Protein AF-A0A317HIX2-F1 (afdb_monomer)

Nearest PDB structures (foldseek):
  7zhs-assembly1_H  TM=6.339E-01  e=2.649E-06  Saccharomyces cerevisiae S288C
  6jzb-assembly1_A  TM=6.793E-01  e=8.219E-06  Streptococcus pneumoniae
  7zhs-assembly1_A  TM=6.390E-01  e=1.199E-05  Saccharomyces cerevisiae S288C
  1nlt-assembly1_A  TM=6.828E-01  e=3.079E-05  Saccharomyces cerevisiae
  8j07-assembly1_u  TM=5.917E-01  e=7.614E-04  Homo sapiens

Solvent-accessible surface area (backbone atoms only — not comparable to full-atom values): 9870 Å² total; per-residue (Å²): 138,79,87,80,77,86,79,79,80,78,77,82,90,76,93,83,74,84,78,70,94,78,79,85,80,87,91,81,87,77,92,70,87,70,88,65,73,50,69,65,55,54,50,46,55,48,44,53,72,75,69,43,71,74,75,71,72,54,67,46,76,44,80,45,80,35,44,63,68,50,29,50,66,33,51,71,48,78,41,74,44,79,40,56,23,63,17,83,89,41,71,43,66,11,38,50,93,94,41,65,22,83,87,36,68,46,68,14,41,34,81,46,73,46,79,40,79,44,76,44,62,55,65,58,56,71,70,41,74,49,78,52,73,52,76,50,99,67,35,70,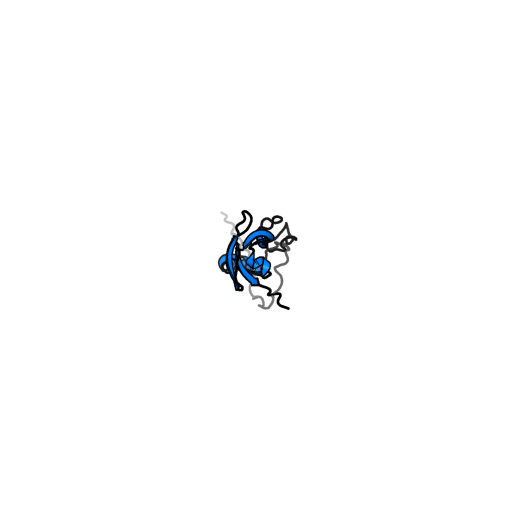68,36,38,36,41,39,34,34,42,58,51,75,88,78,128

pLDDT: mean 75.02, std 18.79, range [35.84, 93.5]

Secondary structure (DSSP, 8-state):
--------PPPP-----PPPTT----S-----------HHHHHHHHHHHHT-------EEEEEEEEEHHHHHH-EEEEEEEEEEEE-TTTTTSSEETTEE-TTTTTSSEEEEEEEEEEEEPTTPPTT-EEEEEEEETTEEEEEEEEEEEEE----

Sequence (155 aa):
MSREPFRYNLLPAEWDAVPDPSDQQDCFADEIAIDFPSVDEVVGRMRARFLGERPSRDVLSTELKLSTLEARRGLVVPLDVPMRRTCPTCGGRGETWTEPCGLCRGTGESLFHHPVRVSVPAGVADGARFRFSVRSPHAAAVRVELRVAIRSSAA

Radius of gyration: 34.77 Å; Cα contacts (8 Å, |Δi|>4): 209; chains: 1; bounding box: 47×44×127 Å

Structure (mmCIF, N/CA/C/O backbone):
data_AF-A0A317HIX2-F1
#
_entry.id   AF-A0A317HIX2-F1
#
loop_
_atom_site.group_PDB
_atom_site.id
_atom_site.type_symbol
_atom_site.label_atom_id
_atom_site.label_alt_id
_atom_site.label_comp_id
_atom_site.label_asym_id
_atom_site.label_entity_id
_atom_site.label_seq_id
_atom_site.pdbx_PDB_ins_code
_atom_site.Cartn_x
_atom_site.Cartn_y
_atom_site.Cartn_z
_atom_site.occupancy
_atom_site.B_iso_or_equiv
_atom_site.auth_seq_id
_atom_site.auth_comp_id
_atom_site.auth_asym_id
_atom_site.auth_atom_id
_atom_site.pdbx_PDB_model_num
ATOM 1 N N . MET A 1 1 ? 30.232 2.095 -98.701 1.00 45.59 1 MET A N 1
ATOM 2 C CA . MET A 1 1 ? 30.908 0.780 -98.647 1.00 45.59 1 MET A CA 1
ATOM 3 C C . MET A 1 1 ? 31.949 0.919 -97.547 1.00 45.59 1 MET A C 1
ATOM 5 O O . MET A 1 1 ? 32.785 1.789 -97.683 1.00 45.59 1 MET A O 1
ATOM 9 N N . SER A 1 2 ? 31.849 0.306 -96.375 1.00 43.22 2 SER A N 1
ATOM 10 C CA . SER A 1 2 ? 31.315 -1.017 -96.072 1.00 43.22 2 SER A CA 1
ATOM 11 C C . SER A 1 2 ? 30.699 -1.017 -94.671 1.00 43.22 2 SER A C 1
ATOM 13 O O . SER A 1 2 ? 31.299 -0.532 -93.720 1.00 43.22 2 SER A O 1
ATOM 15 N N . ARG A 1 3 ? 29.467 -1.526 -94.577 1.00 38.56 3 ARG A N 1
ATOM 16 C CA . ARG A 1 3 ? 28.836 -1.948 -93.327 1.00 38.56 3 ARG A CA 1
ATOM 17 C C . ARG A 1 3 ? 29.453 -3.297 -92.974 1.00 38.56 3 ARG A C 1
ATOM 19 O O . ARG A 1 3 ? 29.243 -4.249 -93.721 1.00 38.56 3 ARG A O 1
ATOM 26 N N . GLU A 1 4 ? 30.201 -3.379 -91.885 1.00 51.47 4 GLU A N 1
ATOM 27 C CA . GLU A 1 4 ? 30.548 -4.669 -91.295 1.00 51.47 4 GLU A CA 1
ATOM 28 C C . GLU A 1 4 ? 29.383 -5.120 -90.399 1.00 51.47 4 GLU A C 1
ATOM 30 O O . GLU A 1 4 ? 28.898 -4.332 -89.582 1.00 51.47 4 GLU A O 1
ATOM 35 N N . PRO A 1 5 ? 28.8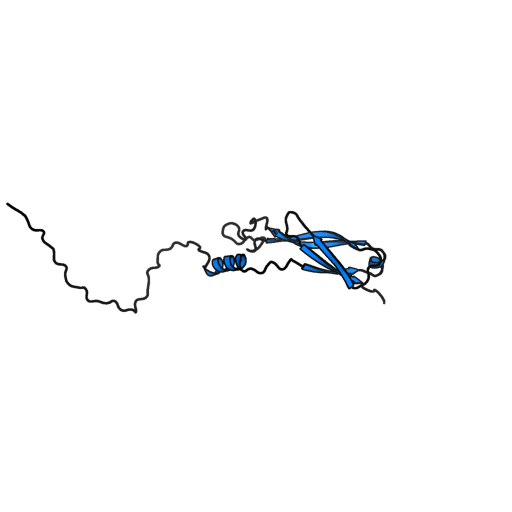52 -6.339 -90.591 1.00 48.75 5 PRO A N 1
ATOM 36 C CA . PRO A 1 5 ? 27.709 -6.816 -89.832 1.00 48.75 5 PRO A CA 1
ATOM 37 C C . PRO A 1 5 ? 28.136 -7.221 -88.419 1.00 48.75 5 PRO A C 1
ATOM 39 O O . PRO A 1 5 ? 29.125 -7.931 -88.229 1.00 48.75 5 PRO A O 1
ATOM 42 N N . PHE A 1 6 ? 27.343 -6.807 -87.429 1.00 44.94 6 PHE A N 1
ATOM 43 C CA . PHE A 1 6 ? 27.399 -7.340 -86.072 1.00 44.94 6 PHE A CA 1
ATOM 44 C C . PHE A 1 6 ? 27.273 -8.868 -86.129 1.00 44.94 6 PHE A C 1
ATOM 46 O O . PHE A 1 6 ? 26.248 -9.408 -86.545 1.00 44.94 6 PHE A O 1
ATOM 53 N N . ARG A 1 7 ? 28.336 -9.570 -85.731 1.00 43.72 7 ARG A N 1
ATOM 54 C CA . ARG A 1 7 ? 28.316 -11.020 -85.542 1.00 43.72 7 ARG A CA 1
ATOM 55 C C . ARG A 1 7 ? 27.631 -11.297 -84.210 1.00 43.72 7 ARG A C 1
ATOM 57 O O . ARG A 1 7 ? 28.208 -11.076 -83.150 1.00 43.72 7 ARG A O 1
ATOM 64 N N . TYR A 1 8 ? 26.390 -11.758 -84.277 1.00 44.12 8 TYR A N 1
ATOM 65 C CA . TYR A 1 8 ? 25.699 -12.364 -83.148 1.00 44.12 8 TYR A CA 1
ATOM 66 C C . TYR A 1 8 ? 26.390 -13.697 -82.855 1.00 44.12 8 TYR A C 1
ATOM 68 O O . TYR A 1 8 ? 26.317 -14.623 -83.665 1.00 44.12 8 TYR A O 1
ATOM 76 N N . ASN A 1 9 ? 27.111 -13.784 -81.737 1.00 51.38 9 ASN A N 1
ATOM 77 C CA . ASN A 1 9 ? 27.550 -15.078 -81.234 1.00 51.38 9 ASN A CA 1
ATOM 78 C C . ASN A 1 9 ? 26.320 -15.803 -80.690 1.00 51.38 9 ASN A C 1
ATOM 80 O O . ASN A 1 9 ? 25.636 -15.322 -79.788 1.00 51.38 9 ASN A O 1
ATOM 84 N N . LEU A 1 10 ? 26.041 -16.936 -81.320 1.00 51.34 10 LEU A N 1
ATOM 85 C CA . LEU A 1 10 ? 25.023 -17.902 -80.954 1.00 51.34 10 LEU A CA 1
ATOM 86 C C . LEU A 1 10 ? 25.292 -18.389 -79.524 1.00 51.34 10 LEU A C 1
ATOM 88 O O . LEU A 1 10 ? 26.366 -18.918 -79.243 1.00 51.34 10 LEU A O 1
ATOM 92 N N . LEU A 1 11 ? 24.316 -18.192 -78.636 1.00 52.19 11 LEU A N 1
ATOM 93 C CA . LEU A 1 11 ? 24.244 -18.896 -77.359 1.00 52.19 11 LEU A CA 1
ATOM 94 C C . LEU A 1 11 ? 24.172 -20.410 -77.629 1.00 52.19 11 LEU A C 1
ATOM 96 O O . LEU A 1 11 ? 23.364 -20.821 -78.468 1.00 52.19 11 LEU A O 1
ATOM 100 N N . PRO A 1 12 ? 24.950 -21.252 -76.930 1.00 45.72 12 PRO A N 1
ATOM 101 C CA . PRO A 1 12 ? 24.651 -22.671 -76.846 1.00 45.72 12 PRO A CA 1
ATOM 102 C C . PRO A 1 12 ? 23.308 -22.880 -76.138 1.00 45.72 12 PRO A C 1
ATOM 104 O O . PRO A 1 12 ? 22.998 -22.245 -75.130 1.00 45.72 12 PRO A O 1
ATOM 107 N N . ALA A 1 13 ? 22.499 -23.760 -76.719 1.00 50.97 13 ALA A N 1
ATOM 108 C CA . ALA A 1 13 ? 21.262 -24.262 -76.155 1.00 50.97 13 ALA A CA 1
ATOM 109 C C . ALA A 1 13 ? 21.575 -25.216 -74.993 1.00 50.97 13 ALA A C 1
ATOM 111 O O . ALA A 1 13 ? 22.009 -26.339 -75.227 1.00 50.97 13 ALA A O 1
ATOM 112 N N . GLU A 1 14 ? 21.354 -24.779 -73.756 1.00 46.69 14 GLU A N 1
ATOM 113 C CA . GLU A 1 14 ? 21.439 -25.651 -72.572 1.00 46.69 14 GLU A CA 1
ATOM 114 C C . GLU A 1 14 ? 20.454 -25.242 -71.461 1.00 46.69 14 GLU A C 1
ATOM 116 O O . GLU A 1 14 ? 20.740 -25.336 -70.275 1.00 46.69 14 GLU A O 1
ATOM 121 N N . TRP A 1 15 ? 19.256 -24.788 -71.847 1.00 43.16 15 TRP A N 1
ATOM 122 C CA . TRP A 1 15 ? 18.168 -24.430 -70.923 1.00 43.16 15 TRP A CA 1
ATOM 123 C C . TRP A 1 15 ? 17.154 -25.571 -70.741 1.00 43.16 15 TRP A C 1
ATOM 125 O O . TRP A 1 15 ? 15.951 -25.352 -70.816 1.00 43.16 15 TRP A O 1
ATOM 135 N N . ASP A 1 16 ? 17.636 -26.786 -70.482 1.00 48.53 16 ASP A N 1
ATOM 136 C CA . ASP A 1 16 ? 16.795 -27.916 -70.069 1.00 48.53 16 ASP A CA 1
ATOM 137 C C . ASP A 1 16 ? 17.394 -28.578 -68.826 1.00 48.53 16 ASP A C 1
ATOM 139 O O . ASP A 1 16 ? 17.980 -29.657 -68.872 1.00 48.53 16 ASP A O 1
ATOM 143 N N . ALA A 1 17 ? 17.246 -27.909 -67.687 1.00 50.28 17 ALA A N 1
ATOM 144 C CA . ALA A 1 17 ? 17.285 -28.561 -66.386 1.00 50.28 17 ALA A CA 1
ATOM 145 C C . ALA A 1 17 ? 16.435 -27.744 -65.411 1.00 50.28 17 ALA A C 1
ATOM 147 O O . ALA A 1 17 ? 16.861 -26.717 -64.889 1.00 50.28 17 ALA A O 1
ATOM 148 N N . VAL A 1 18 ? 15.197 -28.192 -65.201 1.00 53.88 18 VAL A N 1
ATOM 149 C CA . VAL A 1 18 ? 14.375 -27.754 -64.070 1.00 53.88 18 VAL A CA 1
ATOM 150 C C . VAL A 1 18 ? 15.055 -28.289 -62.803 1.00 53.88 18 VAL A C 1
ATOM 152 O O . VAL A 1 18 ? 15.193 -29.509 -62.695 1.00 53.88 18 VAL A O 1
ATOM 155 N N . PRO A 1 19 ? 15.521 -27.438 -61.873 1.00 51.12 19 PRO A N 1
ATOM 156 C CA . PRO A 1 19 ? 16.129 -27.914 -60.637 1.00 51.12 19 PRO A CA 1
ATOM 157 C C . PRO A 1 19 ? 15.095 -28.650 -59.773 1.00 51.12 19 PRO A C 1
ATOM 159 O O . PRO A 1 19 ? 13.939 -28.236 -59.663 1.00 51.12 19 PRO A O 1
ATOM 162 N N . ASP A 1 20 ? 15.533 -29.769 -59.196 1.00 50.97 20 ASP A N 1
ATOM 163 C CA . ASP A 1 20 ? 14.789 -30.617 -58.264 1.00 50.97 20 ASP A CA 1
ATOM 164 C C . ASP A 1 20 ? 14.281 -29.779 -57.068 1.00 50.97 20 ASP A C 1
ATOM 166 O O . ASP A 1 20 ? 15.074 -29.059 -56.456 1.00 50.97 20 ASP A O 1
ATOM 170 N N . PRO A 1 21 ? 12.984 -29.839 -56.701 1.00 50.06 21 PRO A N 1
ATOM 171 C CA . PRO A 1 21 ? 12.423 -29.072 -55.585 1.00 50.06 21 PRO A CA 1
ATOM 172 C C . PRO A 1 21 ? 12.895 -29.527 -54.188 1.00 50.06 21 PRO A C 1
ATOM 174 O O . PRO A 1 21 ? 12.353 -29.055 -53.188 1.00 50.06 21 PRO A O 1
ATOM 177 N N . SER A 1 22 ? 13.878 -30.425 -54.100 1.00 55.25 22 SER A N 1
ATOM 178 C CA . SER A 1 22 ? 14.368 -30.998 -52.841 1.00 55.25 22 SER A CA 1
ATOM 179 C C . SER A 1 22 ? 15.674 -30.388 -52.316 1.00 55.25 22 SER A C 1
ATOM 181 O O . SER A 1 22 ? 16.170 -30.870 -51.300 1.00 55.25 22 SER A O 1
ATOM 183 N N . ASP A 1 23 ? 16.242 -29.360 -52.958 1.00 49.69 23 ASP A N 1
ATOM 184 C CA . ASP A 1 23 ? 17.503 -28.750 -52.504 1.00 49.69 23 ASP A CA 1
ATOM 185 C C . ASP A 1 23 ? 17.246 -27.491 -51.668 1.00 49.69 23 ASP A C 1
ATOM 187 O O . ASP A 1 23 ? 17.317 -26.339 -52.100 1.00 49.69 23 ASP A O 1
ATOM 191 N N . GLN A 1 24 ? 16.838 -27.752 -50.433 1.00 58.62 24 GLN A N 1
ATOM 192 C CA . GLN A 1 24 ? 16.697 -26.771 -49.376 1.00 58.62 24 GLN A CA 1
ATOM 193 C C . GLN A 1 24 ? 17.998 -26.741 -48.570 1.00 58.62 24 GLN A C 1
ATOM 195 O O . GLN A 1 24 ? 18.046 -27.375 -47.526 1.00 58.62 24 GLN A O 1
ATOM 200 N N . GLN A 1 25 ? 19.025 -25.986 -48.976 1.00 52.94 25 GLN A N 1
ATOM 201 C CA . GLN A 1 25 ? 20.011 -25.506 -47.998 1.00 52.94 25 GLN A CA 1
ATOM 202 C C . GLN A 1 25 ? 20.897 -24.349 -48.504 1.00 52.94 25 GLN A C 1
ATOM 204 O O . GLN A 1 25 ? 21.444 -24.382 -49.598 1.00 52.94 25 GLN A O 1
ATOM 209 N N . ASP A 1 26 ? 21.061 -23.367 -47.612 1.00 50.16 26 ASP A N 1
ATOM 210 C CA . ASP A 1 26 ? 22.188 -22.432 -47.494 1.00 50.16 26 ASP A CA 1
ATOM 211 C C . ASP A 1 26 ? 22.283 -21.211 -48.424 1.00 50.16 26 ASP A C 1
ATOM 213 O O . ASP A 1 26 ? 23.163 -21.080 -49.268 1.00 50.16 26 ASP A O 1
ATOM 217 N N . CYS A 1 27 ? 21.454 -20.201 -48.130 1.00 48.84 27 CYS A N 1
ATOM 218 C CA . CYS A 1 27 ? 21.745 -18.790 -48.440 1.00 48.84 27 CYS A CA 1
ATOM 219 C C . CYS A 1 27 ? 21.551 -17.859 -47.227 1.00 48.84 27 CYS A C 1
ATOM 221 O O . CYS A 1 27 ? 21.118 -16.721 -47.377 1.00 48.84 27 CYS A O 1
ATOM 223 N N . PHE A 1 28 ? 21.882 -18.324 -46.019 1.00 37.25 28 PHE A N 1
ATOM 224 C CA . PHE A 1 28 ? 22.040 -17.443 -44.855 1.00 37.25 28 PHE A CA 1
ATOM 225 C C . PHE A 1 28 ? 23.297 -17.813 -44.070 1.00 37.25 28 PHE A C 1
ATOM 227 O O . PHE A 1 28 ? 23.244 -18.219 -42.915 1.00 37.25 28 PHE A O 1
ATOM 234 N N . ALA A 1 29 ? 24.439 -17.659 -44.728 1.00 49.53 29 ALA A N 1
ATOM 235 C CA . ALA A 1 29 ? 25.727 -17.545 -44.067 1.00 49.53 29 ALA A CA 1
ATOM 236 C C . ALA A 1 29 ? 26.345 -16.214 -44.498 1.00 49.53 29 ALA A C 1
ATOM 238 O O . ALA A 1 29 ? 27.211 -16.176 -45.359 1.00 49.53 29 ALA A O 1
ATOM 239 N N . ASP A 1 30 ? 25.828 -15.121 -43.937 1.00 53.75 30 ASP A N 1
ATOM 240 C CA . ASP A 1 30 ? 26.687 -14.003 -43.574 1.00 53.75 30 ASP A CA 1
ATOM 241 C C . ASP A 1 30 ? 26.129 -13.302 -42.334 1.00 53.75 30 ASP A C 1
ATOM 243 O O . ASP A 1 30 ? 24.976 -12.875 -42.231 1.00 53.75 30 ASP A O 1
ATOM 247 N N . GLU A 1 31 ? 27.010 -13.309 -41.356 1.00 53.81 31 GLU A N 1
ATOM 248 C CA . GLU A 1 31 ? 26.900 -12.959 -39.961 1.00 53.81 31 GLU A CA 1
ATOM 249 C C . GLU A 1 31 ? 26.822 -11.435 -39.805 1.00 53.81 31 GLU A C 1
ATOM 251 O O . GLU A 1 31 ? 27.825 -10.728 -39.778 1.00 53.81 31 GLU A O 1
ATOM 256 N N . ILE A 1 32 ? 25.606 -10.908 -39.670 1.00 49.75 32 ILE A N 1
ATOM 257 C CA . ILE A 1 32 ? 25.385 -9.662 -38.937 1.00 49.75 32 ILE A CA 1
ATOM 258 C C . ILE A 1 32 ? 24.365 -9.992 -37.861 1.00 49.75 32 ILE A C 1
ATOM 260 O O . ILE A 1 32 ? 23.161 -10.024 -38.112 1.00 49.75 32 ILE A O 1
ATOM 264 N N . ALA A 1 33 ? 24.855 -10.245 -36.650 1.00 41.44 33 ALA A N 1
ATOM 265 C CA . ALA A 1 33 ? 24.027 -10.242 -35.456 1.00 41.44 33 ALA A CA 1
ATOM 266 C C . ALA A 1 33 ? 23.544 -8.805 -35.210 1.00 41.44 33 ALA A C 1
ATOM 268 O O . ALA A 1 33 ? 24.079 -8.067 -34.385 1.00 41.44 33 ALA A O 1
ATOM 269 N N . ILE A 1 34 ? 22.546 -8.368 -35.976 1.00 45.75 34 ILE A N 1
ATOM 270 C CA . ILE A 1 34 ? 21.655 -7.332 -35.486 1.00 45.75 34 ILE A CA 1
ATOM 271 C C . ILE A 1 34 ? 20.793 -8.066 -34.466 1.00 45.75 34 ILE A C 1
ATOM 273 O O . ILE A 1 34 ? 19.974 -8.894 -34.864 1.00 45.75 34 ILE A O 1
ATOM 277 N N . ASP A 1 35 ? 21.016 -7.807 -33.177 1.00 49.84 35 ASP A N 1
ATOM 278 C CA . ASP A 1 35 ? 20.123 -8.217 -32.088 1.00 49.84 35 ASP A CA 1
ATOM 279 C C . ASP A 1 35 ? 18.745 -7.578 -32.323 1.00 49.84 35 ASP A C 1
ATOM 281 O O . ASP A 1 35 ? 18.378 -6.553 -31.745 1.00 49.84 35 ASP A O 1
ATOM 285 N N . PHE A 1 36 ? 17.986 -8.138 -33.263 1.00 49.19 36 PHE A N 1
ATOM 286 C CA . PHE A 1 36 ? 16.583 -7.838 -33.436 1.00 49.19 36 PHE A CA 1
ATOM 287 C C . PHE A 1 36 ? 15.865 -8.605 -32.330 1.00 49.19 36 PHE A C 1
ATOM 289 O O . PHE A 1 36 ? 15.857 -9.840 -32.375 1.00 49.19 36 PHE A O 1
ATOM 296 N N . PRO A 1 37 ? 15.257 -7.920 -31.339 1.00 53.81 37 PRO A N 1
ATOM 297 C CA . PRO A 1 37 ? 14.362 -8.603 -30.420 1.00 53.81 37 PRO A CA 1
ATOM 298 C C . PRO A 1 37 ? 13.331 -9.345 -31.264 1.00 53.81 37 PRO A C 1
ATOM 300 O O . PRO A 1 37 ? 12.868 -8.824 -32.288 1.00 53.81 37 PRO A O 1
ATOM 303 N N . SER A 1 38 ? 13.022 -10.581 -30.877 1.00 65.94 38 SER A N 1
ATOM 304 C CA . SER A 1 38 ? 12.130 -11.430 -31.664 1.00 65.94 38 SER A CA 1
ATOM 305 C C . SER A 1 38 ? 10.841 -10.674 -31.996 1.00 65.94 38 SER A C 1
ATOM 307 O O . SER A 1 38 ? 10.356 -9.854 -31.209 1.00 65.94 38 SER A O 1
ATOM 309 N N . VAL A 1 39 ? 10.258 -10.936 -33.170 1.00 68.25 39 VAL A N 1
ATOM 310 C CA . VAL A 1 39 ? 8.971 -10.323 -33.541 1.00 68.25 39 VAL A CA 1
ATOM 311 C C . VAL A 1 39 ? 7.932 -10.576 -32.444 1.00 68.25 39 VAL A C 1
ATOM 313 O O . VAL A 1 39 ? 7.112 -9.702 -32.183 1.00 68.25 39 VAL A O 1
ATOM 316 N N . ASP A 1 40 ? 8.022 -11.706 -31.736 1.00 60.34 40 ASP A N 1
ATOM 317 C CA . ASP A 1 40 ? 7.177 -12.017 -30.584 1.00 60.34 40 ASP A CA 1
ATOM 318 C C . ASP A 1 40 ? 7.400 -11.066 -29.393 1.00 60.34 40 ASP A C 1
ATOM 320 O O . ASP A 1 40 ? 6.427 -10.584 -28.820 1.00 60.34 40 ASP A O 1
ATOM 324 N N . GLU A 1 41 ? 8.638 -10.672 -29.075 1.00 58.12 41 GLU A N 1
ATOM 325 C CA . GLU A 1 41 ? 8.923 -9.656 -28.046 1.00 58.12 41 GLU A CA 1
ATOM 326 C C . GLU A 1 41 ? 8.448 -8.255 -28.444 1.00 58.12 41 GLU A C 1
ATOM 328 O O . GLU A 1 41 ? 7.884 -7.522 -27.622 1.00 58.12 41 GLU A O 1
ATOM 333 N N . VAL A 1 42 ? 8.648 -7.862 -29.704 1.00 69.00 42 VAL A N 1
ATOM 334 C CA . VAL A 1 42 ? 8.202 -6.551 -30.205 1.00 69.00 42 VAL A CA 1
ATOM 335 C C . VAL A 1 42 ? 6.675 -6.486 -30.238 1.00 69.00 42 VAL A C 1
ATOM 337 O O . VAL A 1 42 ? 6.081 -5.513 -29.758 1.00 69.00 42 VAL A O 1
ATOM 340 N N . VAL A 1 43 ? 6.026 -7.542 -30.736 1.00 74.69 43 VAL A N 1
ATOM 341 C CA . VAL A 1 43 ? 4.565 -7.694 -30.736 1.00 74.69 43 VAL A CA 1
ATOM 342 C C . VAL A 1 43 ? 4.042 -7.831 -29.308 1.00 74.69 43 VAL A C 1
ATOM 344 O O . VAL A 1 43 ? 2.996 -7.265 -29.002 1.00 74.69 43 VAL A O 1
ATOM 347 N N . GLY A 1 44 ? 4.775 -8.486 -28.409 1.00 65.12 44 GLY A N 1
ATOM 348 C CA . GLY A 1 44 ? 4.477 -8.593 -26.983 1.00 65.12 44 GLY A CA 1
ATOM 349 C C . GLY A 1 44 ? 4.478 -7.228 -26.298 1.00 65.12 44 GLY A C 1
ATOM 350 O O . GLY A 1 44 ? 3.507 -6.878 -25.624 1.00 65.12 44 GLY A O 1
ATOM 351 N N . ARG A 1 45 ? 5.494 -6.389 -26.551 1.00 61.59 45 ARG A N 1
ATOM 352 C CA . ARG A 1 45 ? 5.543 -4.992 -26.076 1.00 61.59 45 ARG A CA 1
ATOM 353 C C . ARG A 1 45 ? 4.441 -4.130 -26.686 1.00 61.59 45 ARG A C 1
ATOM 355 O O . ARG A 1 45 ? 3.845 -3.321 -25.971 1.00 61.59 45 ARG A O 1
ATOM 362 N N . MET A 1 46 ? 4.150 -4.292 -27.979 1.00 68.38 46 MET A N 1
ATOM 363 C CA . MET A 1 46 ? 3.050 -3.580 -28.638 1.00 68.38 46 MET A CA 1
ATOM 364 C C . MET A 1 46 ? 1.697 -3.987 -28.057 1.00 68.38 46 MET A C 1
ATOM 366 O O . MET A 1 46 ? 0.928 -3.112 -27.668 1.00 68.38 46 MET A O 1
ATOM 370 N N . ARG A 1 47 ? 1.420 -5.286 -27.913 1.00 67.44 47 ARG A N 1
ATOM 371 C CA . ARG A 1 47 ? 0.188 -5.804 -27.303 1.00 67.44 47 ARG A CA 1
ATOM 372 C C . ARG A 1 47 ? 0.057 -5.364 -25.849 1.00 67.44 47 ARG A C 1
ATOM 374 O O . ARG A 1 47 ? -1.014 -4.906 -25.471 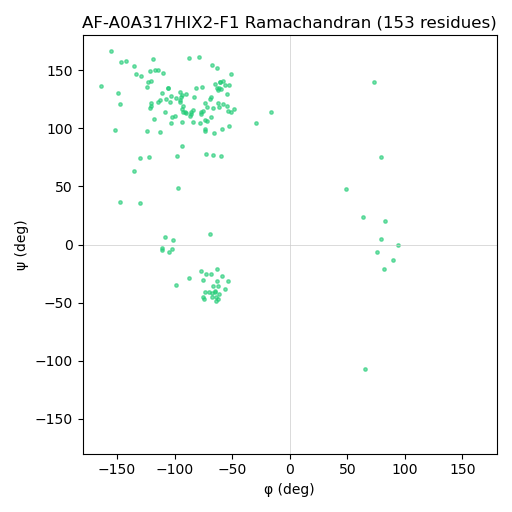1.00 67.44 47 ARG A O 1
ATOM 381 N N . ALA A 1 48 ? 1.131 -5.393 -25.062 1.00 64.19 48 ALA A N 1
ATOM 382 C CA . ALA A 1 48 ? 1.116 -4.917 -23.678 1.00 64.19 48 ALA A CA 1
ATOM 383 C C . ALA A 1 48 ? 0.818 -3.412 -23.562 1.00 64.19 48 ALA A C 1
ATOM 385 O O . ALA A 1 48 ? 0.195 -2.987 -22.594 1.00 64.19 48 ALA A O 1
ATOM 386 N N . ARG A 1 49 ? 1.226 -2.593 -24.543 1.00 58.62 49 ARG A N 1
ATOM 387 C CA . ARG A 1 49 ? 0.933 -1.148 -24.555 1.00 58.62 49 ARG A CA 1
ATOM 388 C C . ARG A 1 49 ? -0.398 -0.771 -25.209 1.00 58.62 49 ARG A C 1
ATOM 390 O O . ARG A 1 49 ? -0.968 0.242 -24.819 1.00 58.62 49 ARG A O 1
ATOM 397 N N . PHE A 1 50 ? -0.889 -1.552 -26.173 1.00 58.41 50 PHE A N 1
ATOM 398 C CA . PHE A 1 50 ? -2.127 -1.259 -26.914 1.00 58.41 50 PHE A CA 1
ATOM 399 C C . PHE A 1 50 ? -3.364 -2.010 -26.404 1.00 58.41 50 PHE A C 1
ATOM 401 O O . PHE A 1 50 ? -4.458 -1.456 -26.438 1.00 58.41 50 PHE A O 1
ATOM 408 N N . LEU A 1 51 ? -3.209 -3.250 -25.937 1.00 65.62 51 LEU A N 1
ATOM 409 C CA . LEU A 1 51 ? -4.288 -4.099 -25.408 1.00 65.62 51 LEU A CA 1
ATOM 410 C C . LEU A 1 51 ? -4.175 -4.321 -23.894 1.00 65.62 51 LEU A C 1
ATOM 412 O O . LEU A 1 51 ? -5.053 -4.950 -23.310 1.00 65.62 51 LEU A O 1
ATOM 416 N N . GLY A 1 52 ? -3.099 -3.828 -23.271 1.00 51.25 52 GLY A N 1
ATOM 417 C CA . GLY A 1 52 ? -2.822 -4.008 -21.854 1.00 51.25 52 GLY A CA 1
ATOM 418 C C . GLY A 1 52 ? -3.982 -3.536 -20.992 1.00 51.25 52 GLY A C 1
ATOM 419 O O . GLY A 1 52 ? -4.363 -2.364 -21.039 1.00 51.25 52 GLY A O 1
ATOM 420 N N . GLU A 1 53 ? -4.523 -4.488 -20.228 1.00 50.16 53 GLU A N 1
ATOM 421 C CA . GLU A 1 53 ? -5.317 -4.320 -19.016 1.00 50.16 53 GLU A CA 1
ATOM 422 C C . GLU A 1 53 ? -5.141 -2.901 -18.466 1.00 50.16 53 GLU A C 1
ATOM 424 O O . GLU A 1 53 ? -4.032 -2.524 -18.074 1.00 50.16 53 GLU A O 1
ATOM 429 N N . ARG A 1 54 ? -6.202 -2.078 -18.474 1.00 44.22 54 ARG A N 1
ATOM 430 C CA . ARG A 1 54 ? -6.158 -0.788 -17.766 1.00 44.22 54 ARG A CA 1
ATOM 431 C C . ARG A 1 54 ? -5.621 -1.118 -16.379 1.00 44.22 54 ARG A C 1
ATOM 433 O O . ARG A 1 54 ? -6.315 -1.894 -15.720 1.00 44.22 54 ARG A O 1
ATOM 440 N N .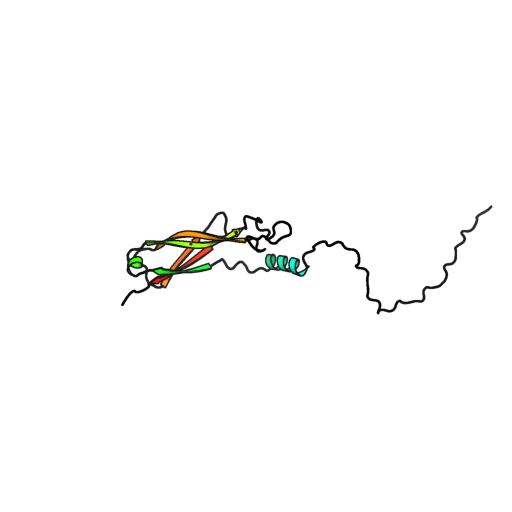 PRO A 1 55 ? -4.442 -0.608 -15.956 1.00 53.00 55 PRO A N 1
ATOM 441 C CA . PRO A 1 55 ? -3.826 -1.038 -14.710 1.00 53.00 55 PRO A CA 1
ATOM 442 C C . PRO A 1 55 ? -4.910 -0.915 -13.659 1.00 53.00 55 PRO A C 1
ATOM 444 O O . PRO A 1 55 ? -5.485 0.170 -13.494 1.00 53.00 55 PRO A O 1
ATOM 447 N N . SER A 1 56 ? -5.323 -2.062 -13.114 1.00 53.56 56 SER A N 1
ATOM 448 C CA . SER A 1 56 ? -6.464 -2.149 -12.220 1.00 53.56 56 SER A CA 1
ATOM 449 C C . SER A 1 56 ? -6.116 -1.238 -11.064 1.00 53.56 56 SER A C 1
ATOM 451 O O . SER A 1 56 ? -5.269 -1.616 -10.269 1.00 53.56 56 SER A O 1
ATOM 453 N N . ARG A 1 57 ? -6.654 -0.007 -11.072 1.00 59.81 57 ARG A N 1
ATOM 454 C CA . ARG A 1 57 ? -6.299 1.103 -10.172 1.00 59.81 57 ARG A CA 1
ATOM 455 C C . ARG A 1 57 ? -5.821 0.532 -8.850 1.00 59.81 57 ARG A C 1
ATOM 457 O O . ARG A 1 57 ? -6.687 0.037 -8.143 1.00 59.81 57 ARG A O 1
ATOM 464 N N . ASP A 1 58 ? -4.513 0.533 -8.582 1.00 71.81 58 ASP A N 1
ATOM 465 C CA . ASP A 1 58 ? -3.935 -0.311 -7.531 1.00 71.81 58 ASP A CA 1
ATOM 466 C C . ASP A 1 58 ? -4.685 -0.069 -6.215 1.00 71.81 58 ASP A C 1
ATOM 468 O O . ASP A 1 58 ? -4.542 0.986 -5.583 1.00 71.81 58 ASP A O 1
ATOM 472 N N . VAL A 1 59 ? -5.585 -0.998 -5.868 1.00 81.56 59 VAL A N 1
ATOM 473 C CA . VAL A 1 59 ? -6.341 -0.964 -4.620 1.00 81.56 59 VAL A CA 1
ATOM 474 C C . VAL A 1 59 ? -5.543 -1.799 -3.646 1.00 81.56 59 VAL A C 1
ATOM 476 O O . VAL A 1 59 ? -5.525 -3.024 -3.730 1.00 81.56 59 VAL A O 1
ATOM 479 N N . LEU A 1 60 ? -4.869 -1.128 -2.723 1.00 86.12 60 LEU A N 1
ATOM 480 C CA . LEU A 1 60 ? -4.177 -1.798 -1.637 1.00 86.12 60 LEU A CA 1
ATOM 481 C C . LEU A 1 60 ? -5.157 -2.009 -0.492 1.00 86.12 60 LEU A C 1
ATOM 483 O O . LEU A 1 60 ? -5.583 -1.053 0.158 1.00 86.12 60 LEU A O 1
ATOM 487 N N . SER A 1 61 ? -5.525 -3.263 -0.258 1.00 86.56 61 SER A N 1
ATOM 488 C CA . SER A 1 61 ? -6.306 -3.661 0.908 1.00 86.56 61 SER A CA 1
ATOM 489 C C . SER A 1 61 ? -5.358 -4.047 2.035 1.00 86.56 61 SER A C 1
ATOM 491 O O . SER A 1 61 ? -4.641 -5.037 1.916 1.00 86.56 61 SER A O 1
ATOM 493 N N . THR A 1 62 ? -5.348 -3.278 3.124 1.00 88.75 62 THR A N 1
ATOM 494 C CA . THR A 1 62 ? -4.525 -3.594 4.299 1.00 88.75 62 THR A CA 1
ATOM 495 C C . THR A 1 62 ? -5.390 -3.719 5.543 1.00 88.75 62 THR A C 1
ATOM 497 O O . THR A 1 62 ? -6.336 -2.953 5.746 1.00 88.75 62 THR A O 1
ATOM 500 N N . GLU A 1 63 ? -5.060 -4.699 6.376 1.00 90.88 63 GLU A N 1
ATOM 501 C CA . GLU A 1 63 ? -5.711 -4.916 7.661 1.00 90.88 63 GLU A CA 1
ATOM 502 C C . GLU A 1 63 ? -4.900 -4.227 8.763 1.00 90.88 63 GLU A C 1
ATOM 504 O O . GLU A 1 63 ? -3.714 -4.502 8.947 1.00 90.88 63 GLU A O 1
ATOM 509 N N . LEU A 1 64 ? -5.543 -3.322 9.493 1.00 92.50 64 LEU A N 1
ATOM 510 C CA . LEU A 1 64 ? -4.977 -2.648 10.649 1.00 92.50 64 LEU A CA 1
ATOM 511 C C . LEU A 1 64 ? -5.483 -3.313 11.922 1.00 92.50 64 LEU A C 1
ATOM 513 O O . LEU A 1 64 ? -6.654 -3.184 12.281 1.00 92.50 64 LEU A O 1
ATOM 517 N N . LYS A 1 65 ? -4.574 -3.999 12.612 1.00 92.31 65 LYS A N 1
ATOM 518 C CA . LYS A 1 65 ? -4.856 -4.664 13.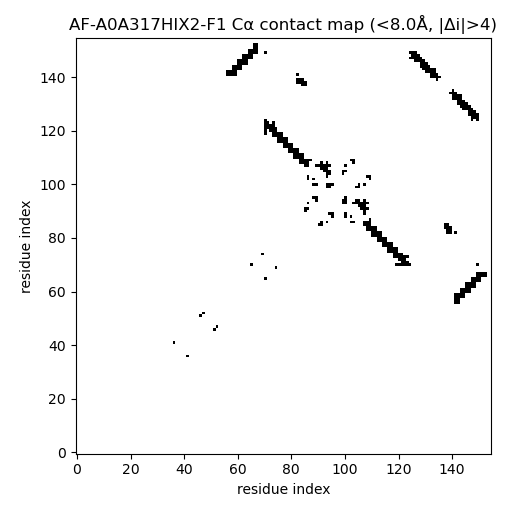883 1.00 92.31 65 LYS A CA 1
ATOM 519 C C . LYS A 1 65 ? -4.696 -3.667 15.023 1.00 92.31 65 LYS A C 1
ATOM 521 O O . LYS A 1 65 ? -3.583 -3.216 15.274 1.00 92.31 65 LYS A O 1
ATOM 526 N N . LEU A 1 66 ? -5.792 -3.345 15.702 1.00 90.56 66 LEU A N 1
ATOM 527 C CA . LEU A 1 66 ? -5.807 -2.451 16.863 1.00 90.56 66 LEU A CA 1
ATOM 528 C C . LEU A 1 66 ? -6.216 -3.213 18.122 1.00 90.56 66 LEU A C 1
ATOM 530 O O . LEU A 1 66 ? -6.998 -4.162 18.063 1.00 90.56 66 LEU A O 1
ATOM 534 N N . SER A 1 67 ? -5.719 -2.785 19.276 1.00 92.31 67 SER A N 1
ATOM 535 C CA . SER A 1 67 ? -6.269 -3.201 20.566 1.00 92.31 67 SER A CA 1
ATOM 536 C C . SER A 1 67 ? -7.543 -2.421 20.910 1.00 92.31 67 SER A C 1
ATOM 538 O O . SER A 1 67 ? -7.797 -1.323 20.406 1.00 92.31 67 SER A O 1
ATOM 540 N N . THR A 1 68 ? -8.337 -2.959 21.837 1.00 90.50 68 THR A N 1
ATOM 541 C CA . THR A 1 68 ? -9.546 -2.289 22.345 1.00 90.50 68 THR A CA 1
ATOM 542 C C . THR A 1 68 ? -9.247 -0.896 22.910 1.00 90.50 68 THR A C 1
ATOM 544 O O . THR A 1 68 ? -10.036 0.032 22.733 1.00 90.50 68 THR A O 1
ATOM 547 N N . LEU A 1 69 ? -8.111 -0.729 23.596 1.00 90.56 69 LEU A N 1
ATOM 548 C CA . LEU A 1 69 ? -7.725 0.551 24.191 1.00 90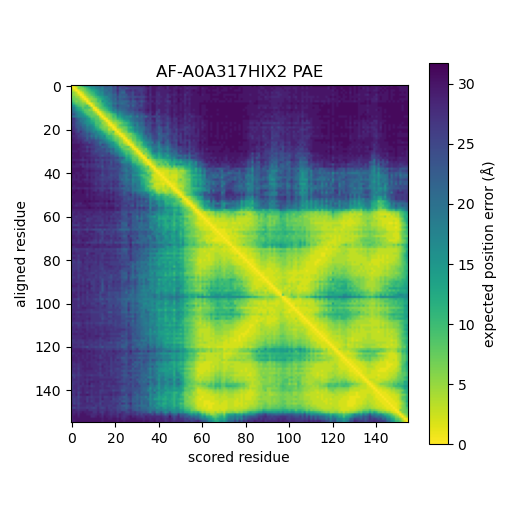.56 69 LEU A CA 1
ATOM 549 C C . LEU A 1 69 ? -7.340 1.580 23.118 1.00 90.56 69 LEU A C 1
ATOM 551 O O . LEU A 1 69 ? -7.734 2.742 23.209 1.00 90.56 69 LEU A O 1
ATOM 555 N N . GLU A 1 70 ? -6.613 1.142 22.093 1.00 91.62 70 GLU A N 1
ATOM 556 C CA . GLU A 1 70 ? -6.188 1.959 20.954 1.00 91.62 70 GLU A CA 1
ATOM 557 C C . GLU A 1 70 ? -7.376 2.450 20.122 1.00 91.62 70 GLU A C 1
ATOM 559 O O . GLU A 1 70 ? -7.476 3.644 19.833 1.00 91.62 70 GLU A O 1
ATOM 564 N N . ALA A 1 71 ? -8.327 1.561 19.822 1.00 89.25 71 ALA A N 1
ATOM 565 C CA . ALA A 1 71 ? -9.548 1.913 19.101 1.00 89.25 71 ALA A CA 1
ATOM 566 C C . ALA A 1 71 ? -10.411 2.937 19.867 1.00 89.25 71 ALA A C 1
ATOM 568 O O . ALA A 1 71 ? -11.009 3.831 19.267 1.00 89.25 71 ALA A O 1
ATOM 569 N N . ARG A 1 72 ? -10.455 2.850 21.205 1.00 91.00 72 ARG A N 1
ATOM 570 C CA . ARG A 1 72 ? -11.208 3.792 22.053 1.00 91.00 72 ARG A CA 1
ATOM 571 C C . ARG A 1 72 ? -10.546 5.157 22.174 1.00 91.00 72 ARG A C 1
ATOM 573 O O . ARG A 1 72 ? -11.253 6.155 22.172 1.00 91.00 72 ARG A O 1
ATOM 580 N N . ARG A 1 73 ? -9.220 5.207 22.318 1.00 92.12 73 ARG A N 1
ATOM 581 C CA . ARG A 1 73 ? -8.486 6.473 22.492 1.00 92.12 73 ARG A CA 1
ATOM 582 C C . ARG A 1 73 ? -8.351 7.255 21.189 1.00 92.12 73 ARG A C 1
ATOM 584 O O . ARG A 1 73 ? -8.326 8.480 21.232 1.00 92.12 73 ARG A O 1
ATOM 591 N N . GLY A 1 74 ? -8.297 6.555 20.055 1.00 88.75 74 GLY A N 1
ATOM 592 C CA . GLY A 1 74 ? -7.880 7.143 18.789 1.00 88.75 74 GLY A CA 1
ATOM 593 C C . GLY A 1 74 ? -6.370 7.378 18.785 1.00 88.75 74 GLY A C 1
ATOM 594 O O . GLY A 1 74 ? -5.773 7.750 19.797 1.00 88.75 74 GLY A O 1
ATOM 595 N N . LEU A 1 75 ? -5.723 7.112 17.655 1.00 90.69 75 LEU A N 1
ATOM 596 C CA . LEU A 1 75 ? -4.279 7.277 17.521 1.00 90.69 75 LEU A CA 1
ATOM 597 C C . LEU A 1 75 ? -3.874 7.503 16.067 1.00 90.69 75 LEU A C 1
ATOM 599 O O . LEU A 1 75 ? -4.655 7.284 15.142 1.00 90.69 75 LEU A O 1
ATOM 603 N N . VAL A 1 76 ? -2.635 7.942 15.869 1.00 92.44 76 VAL A N 1
ATOM 604 C CA . VAL A 1 76 ? -2.050 8.135 14.541 1.00 92.44 76 VAL A CA 1
ATOM 605 C C . VAL A 1 76 ? -1.125 6.963 14.243 1.00 92.44 76 VAL A C 1
ATOM 607 O O . VAL A 1 76 ? -0.070 6.8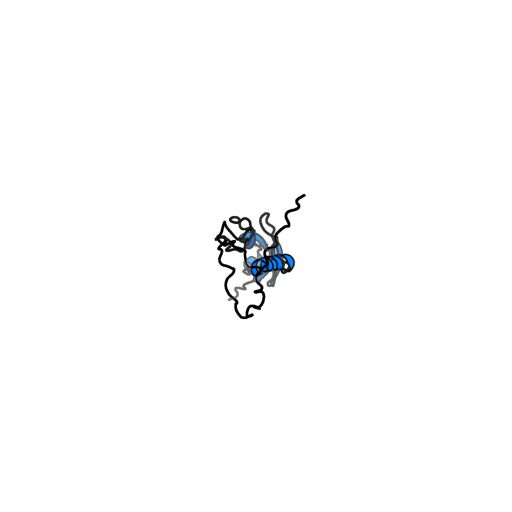38 14.863 1.00 92.44 76 VAL A O 1
ATOM 610 N N . VAL A 1 77 ? -1.526 6.098 13.311 1.00 91.88 77 VAL A N 1
ATOM 611 C CA . VAL A 1 77 ? -0.735 4.929 12.906 1.00 91.88 77 VAL A CA 1
ATOM 612 C C . VAL A 1 77 ? 0.123 5.298 11.693 1.00 91.88 77 VAL A C 1
ATOM 614 O O . VAL A 1 77 ? -0.422 5.809 10.708 1.00 91.88 77 VAL A O 1
ATOM 617 N N . PRO A 1 78 ? 1.444 5.045 11.715 1.00 92.75 78 PRO A N 1
ATOM 618 C CA . PRO A 1 78 ? 2.248 5.064 10.501 1.00 92.75 78 PRO A CA 1
ATOM 619 C C . PRO A 1 78 ? 1.940 3.816 9.663 1.00 92.75 78 PRO A C 1
ATOM 621 O O . PRO A 1 78 ? 2.082 2.691 10.136 1.00 92.75 78 PRO A O 1
ATOM 624 N N . LEU A 1 79 ? 1.503 4.016 8.424 1.00 92.00 79 LEU A N 1
ATOM 625 C CA . LEU A 1 79 ? 1.252 2.955 7.458 1.00 92.00 79 LEU A CA 1
ATOM 626 C C . LEU A 1 79 ? 2.263 3.042 6.316 1.00 92.00 79 LEU A C 1
ATOM 628 O O . LEU A 1 79 ? 2.338 4.065 5.636 1.00 92.00 79 LEU A O 1
ATOM 632 N N . ASP A 1 80 ? 2.982 1.956 6.059 1.00 92.25 80 ASP A N 1
ATOM 633 C CA . ASP A 1 80 ? 3.889 1.847 4.919 1.00 92.25 80 ASP A CA 1
ATOM 634 C C . ASP A 1 80 ? 3.126 1.440 3.658 1.00 92.25 80 ASP A C 1
ATOM 636 O O . ASP A 1 80 ? 2.724 0.288 3.486 1.00 92.25 80 ASP A O 1
ATOM 640 N N . VAL A 1 81 ? 2.924 2.396 2.753 1.00 91.81 81 VAL A N 1
ATOM 641 C CA . VAL A 1 81 ? 2.210 2.167 1.494 1.00 91.81 81 VAL A CA 1
ATOM 642 C C . VAL A 1 81 ? 3.222 1.810 0.399 1.00 91.81 81 VAL A C 1
ATOM 644 O O . VAL A 1 81 ? 4.035 2.666 0.042 1.00 91.81 81 VAL A O 1
ATOM 647 N N . PRO A 1 82 ? 3.208 0.583 -0.158 1.00 90.25 82 PRO A N 1
ATOM 648 C CA . PRO A 1 82 ? 4.038 0.242 -1.307 1.00 90.25 82 PRO A CA 1
ATOM 649 C C . PRO A 1 82 ? 3.550 0.998 -2.548 1.00 90.25 82 PRO A C 1
ATOM 651 O O . PRO A 1 82 ? 2.377 0.951 -2.913 1.00 90.25 82 PRO A O 1
ATOM 654 N N . MET A 1 83 ? 4.457 1.705 -3.205 1.00 90.06 83 MET A N 1
ATOM 655 C CA . MET A 1 83 ? 4.197 2.507 -4.393 1.00 90.06 83 MET A CA 1
ATOM 656 C C . MET A 1 83 ? 5.197 2.139 -5.486 1.00 90.06 83 MET A C 1
ATOM 658 O O . MET A 1 83 ? 6.362 1.842 -5.216 1.00 90.06 83 MET A O 1
ATOM 662 N N . ARG A 1 84 ? 4.747 2.171 -6.740 1.00 87.75 84 ARG A N 1
ATOM 663 C CA . ARG A 1 84 ? 5.611 1.970 -7.905 1.00 87.75 84 ARG A CA 1
ATOM 664 C C . ARG A 1 84 ? 6.065 3.322 -8.432 1.00 87.75 84 ARG A C 1
ATOM 666 O O . ARG A 1 84 ? 5.242 4.204 -8.683 1.00 87.75 84 ARG A O 1
ATOM 673 N N . ARG A 1 85 ? 7.375 3.485 -8.581 1.00 89.69 85 ARG A N 1
ATOM 674 C CA . ARG A 1 85 ? 7.984 4.619 -9.284 1.00 89.69 85 ARG A CA 1
ATOM 675 C C . ARG A 1 85 ? 8.781 4.121 -10.474 1.00 89.69 85 ARG A C 1
ATOM 677 O O . ARG A 1 85 ? 9.231 2.975 -10.489 1.00 89.69 85 ARG A O 1
ATOM 684 N N . THR A 1 86 ? 9.033 5.007 -11.426 1.00 90.62 86 THR A N 1
ATOM 685 C CA . THR A 1 86 ? 9.983 4.730 -12.503 1.00 90.62 86 THR A CA 1
ATOM 686 C C . THR A 1 86 ? 11.346 4.374 -11.912 1.00 90.62 86 THR A C 1
ATOM 688 O O . THR A 1 86 ? 11.794 4.956 -10.920 1.00 90.62 86 THR A O 1
ATOM 691 N N . CYS A 1 87 ? 11.989 3.354 -12.475 1.00 90.81 87 CYS A N 1
ATOM 692 C CA . CYS A 1 87 ? 13.298 2.927 -12.005 1.00 90.81 87 CYS A CA 1
ATOM 693 C C . CYS A 1 87 ? 14.312 4.071 -12.205 1.00 90.81 87 CYS A C 1
ATOM 695 O O . CYS A 1 87 ? 14.505 4.498 -13.346 1.00 90.81 87 CYS A O 1
ATOM 697 N N . PRO A 1 88 ? 14.985 4.562 -11.145 1.00 90.00 88 PRO A N 1
ATOM 698 C CA . PRO A 1 88 ? 15.935 5.667 -11.272 1.00 90.00 88 PRO A CA 1
ATOM 699 C C . PRO A 1 88 ? 17.194 5.273 -12.054 1.00 90.00 88 PRO A C 1
ATOM 701 O O . PRO A 1 88 ? 17.827 6.130 -12.657 1.00 90.00 88 PRO A O 1
ATOM 704 N N . THR A 1 89 ? 17.547 3.983 -12.076 1.00 89.88 89 THR A N 1
ATOM 705 C CA . THR A 1 89 ? 18.751 3.481 -12.755 1.00 89.88 89 THR A CA 1
ATOM 706 C C . THR A 1 89 ? 18.593 3.452 -14.274 1.00 89.88 89 THR A C 1
ATOM 708 O O . THR A 1 89 ? 19.471 3.917 -14.990 1.00 89.88 89 THR A O 1
ATOM 711 N N . CYS A 1 90 ? 17.476 2.924 -14.783 1.00 90.19 90 CYS A N 1
ATOM 712 C CA . CYS A 1 90 ? 17.236 2.816 -16.227 1.00 90.19 90 CYS A CA 1
ATOM 713 C C . CYS A 1 90 ? 16.273 3.882 -16.771 1.00 90.19 90 CYS A C 1
ATOM 715 O O . CYS A 1 90 ? 16.014 3.919 -17.972 1.00 90.19 90 CYS A O 1
ATOM 717 N N . GLY A 1 91 ? 15.698 4.729 -15.911 1.00 87.69 91 GLY A N 1
ATOM 718 C CA . GLY A 1 91 ? 14.726 5.754 -16.300 1.00 87.69 91 GLY A CA 1
ATOM 719 C C . GLY A 1 91 ? 13.428 5.189 -16.884 1.00 87.69 91 GLY A C 1
ATOM 720 O O . GLY A 1 91 ? 12.771 5.868 -17.665 1.00 87.69 91 GLY A O 1
ATOM 721 N N . GLY A 1 92 ? 13.077 3.941 -16.563 1.00 87.44 92 GLY A N 1
ATOM 722 C CA . GLY A 1 92 ? 11.913 3.259 -17.141 1.00 87.44 92 GLY A CA 1
ATOM 723 C C . GLY A 1 92 ? 12.195 2.392 -18.369 1.00 87.44 92 GLY A C 1
ATOM 724 O O . GLY A 1 92 ? 11.264 1.777 -18.880 1.00 87.44 92 GLY A O 1
ATOM 725 N N . ARG A 1 93 ? 13.449 2.303 -18.840 1.00 86.62 93 ARG A N 1
ATOM 726 C CA . ARG A 1 93 ? 13.802 1.472 -20.008 1.00 86.62 93 ARG A CA 1
ATOM 727 C C . ARG A 1 93 ? 13.796 -0.033 -19.734 1.00 86.62 93 ARG A C 1
ATOM 729 O O . ARG A 1 93 ? 13.611 -0.807 -20.656 1.00 86.62 93 ARG A O 1
ATOM 736 N N . GLY A 1 94 ? 14.002 -0.449 -18.485 1.00 86.31 94 GLY A N 1
ATOM 737 C CA . GLY A 1 94 ? 14.144 -1.866 -18.116 1.00 86.31 94 GLY A CA 1
ATOM 738 C C . GLY A 1 94 ? 15.552 -2.429 -18.340 1.00 86.31 94 GLY A C 1
ATOM 739 O O . GLY A 1 94 ? 15.951 -3.352 -17.638 1.00 86.31 94 GLY A O 1
ATOM 740 N N . GLU A 1 95 ? 16.349 -1.799 -19.197 1.00 86.44 95 GLU A N 1
ATOM 741 C CA . GLU A 1 95 ? 17.719 -2.193 -19.540 1.00 86.44 95 GLU A CA 1
ATOM 742 C C . GLU A 1 95 ? 18.734 -1.084 -19.234 1.00 86.44 95 GLU A C 1
ATOM 744 O O . GLU A 1 95 ? 18.427 0.119 -19.279 1.00 86.44 95 GLU A O 1
ATOM 749 N N . THR A 1 96 ? 19.948 -1.504 -18.896 1.00 85.50 96 THR A N 1
ATOM 750 C CA . THR A 1 96 ? 21.115 -0.633 -18.800 1.00 85.50 96 THR A CA 1
ATOM 751 C C . THR A 1 96 ? 22.123 -1.132 -19.826 1.00 85.50 96 THR A C 1
ATOM 753 O O . THR A 1 96 ? 22.742 -2.171 -19.628 1.00 85.50 96 THR A O 1
ATOM 756 N N . TRP A 1 97 ? 22.293 -0.373 -20.910 1.00 83.31 97 TRP A N 1
ATOM 757 C CA . TRP A 1 97 ? 23.151 -0.746 -22.037 1.00 83.31 97 TRP A CA 1
ATOM 758 C C . TRP A 1 97 ? 22.630 -1.987 -22.780 1.00 83.31 97 TRP A C 1
ATOM 760 O O . TRP A 1 97 ? 21.612 -1.873 -23.452 1.00 83.31 97 TRP A O 1
ATOM 770 N N . THR A 1 98 ? 23.285 -3.138 -22.631 1.00 82.25 98 THR A N 1
ATOM 771 C CA . THR A 1 98 ? 22.908 -4.423 -23.253 1.00 82.25 98 THR A CA 1
ATOM 772 C C . THR A 1 98 ? 22.405 -5.430 -22.210 1.00 82.25 98 THR A C 1
ATOM 774 O O . THR A 1 98 ? 21.986 -6.529 -22.552 1.00 82.25 98 THR A O 1
ATOM 777 N N . GLU A 1 99 ? 22.428 -5.069 -20.923 1.00 86.12 99 GLU A N 1
ATOM 778 C CA . GLU A 1 99 ? 22.053 -5.962 -19.827 1.00 86.12 99 GLU A CA 1
ATOM 779 C C . GLU A 1 99 ? 20.732 -5.530 -19.168 1.00 86.12 99 GLU A C 1
ATOM 781 O O . GLU A 1 99 ? 20.430 -4.329 -19.061 1.00 86.12 99 GLU A O 1
ATOM 786 N N . PRO A 1 100 ? 19.926 -6.485 -18.663 1.00 87.00 100 PRO A N 1
ATOM 787 C CA . PRO A 1 100 ? 18.728 -6.154 -17.909 1.00 87.00 100 PRO A CA 1
ATOM 788 C C . PRO A 1 100 ? 19.111 -5.364 -16.656 1.00 87.00 100 PRO A C 1
ATOM 790 O O . PRO A 1 100 ? 20.029 -5.713 -15.915 1.00 87.00 100 PRO A O 1
ATOM 793 N N . CYS A 1 101 ? 18.384 -4.283 -16.385 1.00 90.56 101 CYS A N 1
ATOM 794 C CA . CYS A 1 101 ? 18.707 -3.401 -15.271 1.00 90.56 101 CYS A CA 1
ATOM 795 C C . CYS A 1 101 ? 18.629 -4.169 -13.943 1.00 90.56 101 CYS A C 1
ATOM 797 O O . CYS A 1 101 ? 17.548 -4.598 -13.556 1.00 90.56 101 CYS A O 1
ATOM 799 N N . GLY A 1 102 ? 19.730 -4.279 -13.194 1.00 87.94 102 GLY A N 1
ATOM 800 C CA . GLY A 1 102 ? 19.767 -5.062 -11.948 1.00 87.94 102 GLY A CA 1
ATOM 801 C C . GLY A 1 102 ? 18.762 -4.624 -10.870 1.00 87.94 102 GLY A C 1
ATOM 802 O O . GLY A 1 102 ? 18.306 -5.454 -10.085 1.00 87.94 102 GLY A O 1
ATOM 803 N N . LEU A 1 103 ? 18.361 -3.345 -10.857 1.00 88.88 103 LEU A N 1
ATOM 804 C CA . LEU A 1 103 ? 17.409 -2.809 -9.875 1.00 88.88 103 LEU A CA 1
ATOM 805 C C . LEU A 1 103 ? 15.960 -3.230 -10.157 1.00 88.88 103 LEU A C 1
ATOM 807 O O . LEU A 1 103 ? 15.235 -3.605 -9.241 1.00 88.88 103 LEU A O 1
ATOM 811 N N . CYS A 1 104 ? 15.530 -3.142 -11.417 1.00 88.94 104 CYS A N 1
ATOM 812 C CA . CYS A 1 104 ? 14.151 -3.441 -11.822 1.00 88.94 104 CYS A CA 1
ATOM 813 C C . CYS A 1 104 ? 14.010 -4.788 -12.546 1.00 88.94 104 CYS A C 1
ATOM 815 O O . CYS A 1 104 ? 12.897 -5.210 -12.844 1.00 88.94 104 CYS A O 1
ATOM 817 N N . ARG A 1 105 ? 15.127 -5.460 -12.834 1.00 87.19 105 ARG A N 1
ATOM 818 C CA . ARG A 1 105 ? 15.231 -6.738 -13.551 1.00 87.19 105 ARG A CA 1
ATOM 819 C C . ARG A 1 105 ? 14.420 -6.763 -14.849 1.00 87.19 105 ARG A C 1
ATOM 821 O O . ARG A 1 105 ? 13.633 -7.673 -15.067 1.00 87.19 105 ARG A O 1
ATOM 828 N N . GLY A 1 106 ? 14.545 -5.722 -15.673 1.00 85.50 106 GLY A N 1
ATOM 829 C CA . GLY A 1 106 ? 13.799 -5.623 -16.934 1.00 85.50 106 GLY A CA 1
ATOM 830 C C . GLY A 1 106 ? 12.428 -4.947 -16.839 1.00 85.50 106 GLY A C 1
ATOM 831 O O . GLY A 1 106 ? 11.883 -4.556 -17.863 1.00 85.50 106 GLY A O 1
ATOM 832 N N . THR A 1 107 ? 11.865 -4.735 -15.643 1.00 85.38 107 THR A N 1
ATOM 833 C CA . THR A 1 107 ? 10.482 -4.219 -15.518 1.00 85.38 107 THR A CA 1
ATOM 834 C C . THR A 1 107 ? 10.337 -2.715 -15.773 1.00 85.38 107 THR A C 1
ATOM 836 O O . THR A 1 107 ? 9.246 -2.246 -16.078 1.00 85.38 107 THR A O 1
ATOM 839 N N . GLY A 1 108 ? 11.413 -1.934 -15.624 1.00 88.00 108 GLY A N 1
ATOM 840 C CA . GLY A 1 108 ? 11.383 -0.470 -15.757 1.00 88.00 108 GLY A CA 1
ATOM 841 C C . GLY A 1 108 ? 10.774 0.272 -14.557 1.00 88.00 108 GLY A C 1
ATOM 842 O O . GLY A 1 108 ? 10.886 1.496 -14.464 1.00 88.00 108 GLY A O 1
ATOM 843 N N . GLU A 1 109 ? 10.213 -0.441 -13.583 1.00 88.94 109 GLU A N 1
ATOM 844 C CA . GLU A 1 109 ? 9.638 0.128 -12.364 1.00 88.94 109 GLU A CA 1
ATOM 845 C C . GLU A 1 109 ? 10.391 -0.358 -11.124 1.00 88.94 109 GLU A C 1
ATOM 847 O O . GLU A 1 109 ? 10.956 -1.448 -11.088 1.00 88.94 109 GLU A O 1
ATOM 852 N N . SER A 1 110 ? 10.415 0.468 -10.083 1.00 89.44 110 SER A N 1
ATOM 853 C CA . SER A 1 110 ? 10.946 0.099 -8.772 1.00 89.44 110 SER A CA 1
ATOM 854 C C . SER A 1 110 ? 9.875 0.309 -7.707 1.00 89.44 110 SER A C 1
ATOM 856 O O . SER A 1 110 ? 9.175 1.326 -7.709 1.00 89.44 110 SER A O 1
ATOM 858 N N . LEU A 1 111 ? 9.738 -0.663 -6.805 1.00 89.31 111 LEU A N 1
ATOM 859 C CA . LEU A 1 111 ? 8.850 -0.564 -5.653 1.00 89.31 111 LEU A CA 1
ATOM 860 C C . LEU A 1 111 ? 9.543 0.233 -4.543 1.00 89.31 111 LEU A C 1
ATOM 862 O O . LEU A 1 111 ? 10.711 -0.007 -4.238 1.00 89.31 111 LEU A O 1
ATOM 866 N N . PHE A 1 112 ? 8.829 1.167 -3.924 1.00 89.25 112 PHE A N 1
ATOM 867 C CA . PHE A 1 112 ? 9.284 1.860 -2.720 1.00 89.25 112 PHE A CA 1
ATOM 868 C C . PHE A 1 112 ? 8.150 1.949 -1.700 1.00 89.25 112 PHE A C 1
ATOM 870 O O . PHE A 1 112 ? 6.979 1.959 -2.066 1.00 89.25 112 PHE A O 1
ATOM 877 N N . HIS A 1 113 ? 8.496 2.031 -0.419 1.00 91.12 113 HIS A N 1
ATOM 878 C CA . HIS A 1 113 ? 7.526 2.174 0.664 1.00 91.12 113 HIS A CA 1
ATOM 879 C C . HIS A 1 113 ? 7.432 3.641 1.079 1.00 91.12 113 HIS A C 1
ATOM 881 O O . HIS A 1 113 ? 8.448 4.276 1.366 1.00 91.12 113 HIS A O 1
ATOM 887 N N . HIS A 1 114 ? 6.219 4.189 1.078 1.00 91.88 114 HIS A N 1
ATOM 888 C CA . HIS A 1 114 ? 5.950 5.550 1.521 1.00 91.88 114 HIS A CA 1
ATOM 889 C C . HIS A 1 114 ? 5.212 5.530 2.868 1.00 91.88 114 HIS A C 1
ATOM 891 O O . HIS A 1 114 ? 4.062 5.081 2.906 1.00 91.88 114 HIS A O 1
ATOM 897 N N . PRO A 1 115 ? 5.830 6.010 3.964 1.00 92.06 115 PRO A N 1
ATOM 898 C CA . PRO A 1 115 ? 5.185 6.041 5.270 1.00 92.06 115 PRO A CA 1
ATOM 899 C C . PRO A 1 115 ? 4.150 7.170 5.324 1.00 92.06 115 PRO A C 1
ATOM 901 O O . PRO A 1 115 ? 4.485 8.355 5.264 1.00 92.06 115 PRO A O 1
ATOM 904 N N . VAL A 1 116 ? 2.878 6.808 5.467 1.00 92.44 116 VAL A N 1
ATOM 905 C CA . VAL 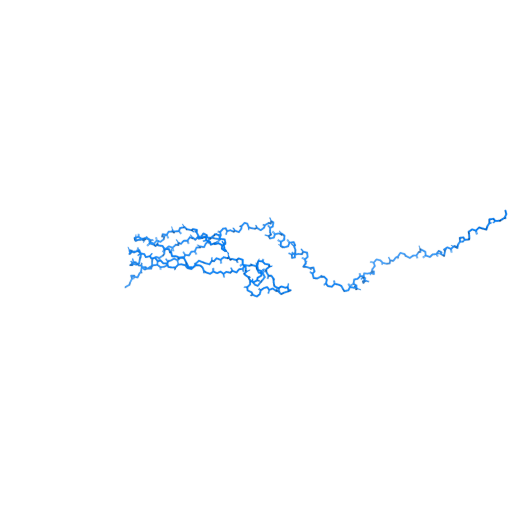A 1 116 ? 1.747 7.735 5.585 1.00 92.44 116 VAL A CA 1
ATOM 906 C C . VAL A 1 116 ? 1.189 7.667 6.997 1.00 92.44 116 VAL A C 1
ATOM 908 O O . VAL A 1 116 ? 0.897 6.595 7.515 1.00 92.44 116 VAL A O 1
ATOM 911 N N . ARG A 1 117 ? 1.002 8.824 7.631 1.00 93.12 117 ARG A N 1
ATOM 912 C CA . ARG A 1 117 ? 0.367 8.909 8.950 1.00 93.12 117 ARG A CA 1
ATOM 913 C C . ARG A 1 117 ? -1.143 8.966 8.778 1.00 93.12 117 ARG A C 1
ATOM 915 O O . ARG A 1 117 ? -1.664 9.956 8.267 1.00 93.12 117 ARG A O 1
ATOM 922 N N . VAL A 1 118 ? -1.834 7.913 9.201 1.00 92.12 118 VAL A N 1
ATOM 923 C CA . VAL A 1 118 ? -3.297 7.842 9.154 1.00 92.12 118 VAL A CA 1
ATOM 924 C C . VAL A 1 118 ? -3.842 8.049 10.561 1.00 92.12 118 VAL A C 1
ATOM 926 O O . VAL A 1 118 ? -3.492 7.323 11.490 1.00 92.12 118 VAL A O 1
ATOM 929 N N . SER A 1 119 ? -4.702 9.051 10.718 1.00 90.44 119 SER A N 1
ATOM 930 C CA . SER A 1 119 ? -5.382 9.326 11.983 1.00 90.44 119 SER A CA 1
ATOM 931 C C . SER A 1 119 ? -6.619 8.447 12.105 1.00 90.44 119 SER A C 1
ATOM 933 O O . SER A 1 119 ? -7.565 8.591 11.329 1.00 90.44 119 SER A O 1
ATOM 935 N N . VAL A 1 120 ? -6.620 7.551 13.089 1.00 91.56 120 VAL A N 1
ATOM 936 C CA . VAL A 1 120 ? -7.785 6.741 13.444 1.00 91.56 120 VAL A CA 1
ATOM 937 C C . VAL A 1 120 ? -8.547 7.471 14.553 1.00 91.56 120 VAL A C 1
ATOM 939 O O . VAL A 1 120 ? -7.983 7.681 15.631 1.00 91.56 120 VAL A O 1
ATOM 942 N N . PRO A 1 121 ? -9.802 7.892 14.314 1.00 92.25 121 PRO A N 1
ATOM 943 C CA . PRO A 1 121 ? -10.588 8.582 15.327 1.00 92.25 121 PRO A CA 1
ATOM 944 C C . PRO A 1 121 ? -10.938 7.652 16.496 1.00 92.25 121 PRO A C 1
ATOM 946 O O . PRO A 1 121 ? -11.026 6.433 16.345 1.00 92.25 121 PRO A O 1
ATOM 949 N N . ALA A 1 122 ? -11.159 8.252 17.664 1.00 91.06 122 ALA A N 1
ATOM 950 C CA . ALA A 1 122 ? -11.630 7.557 18.854 1.00 91.06 122 ALA A CA 1
ATOM 951 C C . ALA A 1 122 ? -13.002 6.903 18.613 1.00 91.06 122 ALA A C 1
ATOM 953 O O . ALA A 1 122 ? -13.881 7.499 17.991 1.00 91.06 122 ALA A O 1
ATOM 954 N N . GLY A 1 123 ? -13.193 5.691 19.135 1.00 88.50 123 GLY A N 1
ATOM 955 C CA . GLY A 1 123 ? -14.469 4.975 19.057 1.00 88.50 123 GLY A CA 1
ATOM 956 C C . GLY A 1 123 ? -14.696 4.229 17.742 1.00 88.50 123 GLY A C 1
ATOM 957 O O . GLY A 1 123 ? -15.839 3.920 17.409 1.00 88.50 123 GLY A O 1
ATOM 958 N N . VAL A 1 124 ? -13.633 3.930 16.990 1.00 92.62 124 VAL A N 1
ATOM 959 C CA . VAL A 1 124 ? -13.739 3.084 15.796 1.00 92.62 124 VAL A CA 1
ATOM 960 C C . VAL A 1 124 ? -14.214 1.675 16.179 1.00 92.62 124 VAL A C 1
ATOM 962 O O . VAL A 1 124 ? -13.723 1.081 17.138 1.00 92.62 124 VAL A O 1
ATOM 965 N N . ALA A 1 125 ? -15.191 1.152 15.438 1.00 89.31 125 ALA A N 1
ATOM 966 C CA . ALA A 1 125 ? -15.705 -0.204 15.608 1.00 89.31 125 ALA A CA 1
ATOM 967 C C . ALA A 1 125 ? -14.896 -1.221 14.786 1.00 89.31 125 ALA A C 1
ATOM 969 O O . ALA A 1 125 ? -14.223 -0.867 13.814 1.00 89.31 125 ALA A O 1
ATOM 970 N N . ASP A 1 126 ? -14.993 -2.495 15.164 1.00 90.31 126 ASP A N 1
ATOM 971 C CA . ASP A 1 126 ? -14.437 -3.595 14.378 1.00 90.31 126 ASP A CA 1
ATOM 972 C C . ASP A 1 126 ? -15.073 -3.647 12.978 1.00 90.31 126 ASP A C 1
ATOM 974 O O . ASP A 1 126 ? -16.264 -3.376 12.807 1.00 90.31 126 ASP A O 1
ATOM 978 N N . GLY A 1 127 ? -14.265 -3.926 11.956 1.00 89.62 127 GLY A N 1
ATOM 979 C CA . GLY A 1 127 ? -14.711 -3.961 10.564 1.00 89.62 127 GLY A CA 1
ATOM 980 C C . GLY A 1 127 ? -14.858 -2.590 9.895 1.00 89.62 127 GLY A C 1
ATOM 981 O O . GLY A 1 127 ? -15.277 -2.527 8.732 1.00 89.62 127 GLY A O 1
ATOM 982 N N . ALA A 1 128 ? -14.496 -1.492 10.570 1.00 91.56 128 ALA A N 1
ATOM 983 C CA . ALA A 1 128 ? -14.490 -0.162 9.966 1.00 91.56 128 ALA A CA 1
ATOM 984 C C . ALA A 1 128 ? -13.580 -0.110 8.726 1.00 91.56 128 ALA A C 1
ATOM 986 O O . ALA A 1 128 ? -12.490 -0.687 8.703 1.00 91.56 128 ALA A O 1
ATOM 987 N N . ARG A 1 129 ? -14.030 0.602 7.685 1.00 92.75 129 ARG A N 1
ATOM 988 C CA . ARG A 1 129 ? -13.317 0.726 6.406 1.00 92.75 129 ARG A CA 1
ATOM 989 C C . ARG A 1 129 ? -13.000 2.182 6.106 1.00 92.75 129 ARG A C 1
ATOM 991 O O . ARG A 1 129 ? -13.913 2.983 5.912 1.00 92.75 129 ARG A O 1
ATOM 998 N N . PHE A 1 130 ? -11.720 2.504 5.982 1.00 92.00 130 PHE A N 1
ATOM 999 C CA . PHE A 1 130 ? -11.260 3.816 5.537 1.00 92.00 130 PHE A CA 1
ATOM 1000 C C . PHE A 1 130 ? -10.748 3.715 4.107 1.00 92.00 130 PHE A C 1
ATOM 1002 O O . PHE A 1 130 ? -10.015 2.793 3.759 1.00 92.00 130 PHE A O 1
ATOM 1009 N N . ARG A 1 131 ? -11.148 4.664 3.262 1.00 92.00 131 ARG A N 1
ATOM 1010 C CA . ARG A 1 131 ? -10.705 4.745 1.869 1.00 92.00 131 ARG A CA 1
ATOM 1011 C C . ARG A 1 131 ? -10.010 6.073 1.655 1.00 92.00 131 ARG A C 1
ATOM 1013 O O . ARG A 1 131 ? -10.615 7.119 1.870 1.00 92.00 131 ARG A O 1
ATOM 1020 N N . PHE A 1 132 ? -8.758 6.030 1.225 1.00 92.00 132 PHE A N 1
ATOM 1021 C CA . PHE A 1 132 ? -7.986 7.231 0.923 1.00 92.00 132 PHE A CA 1
ATOM 1022 C C . PHE A 1 132 ? -7.091 7.013 -0.293 1.00 92.00 132 PHE A C 1
ATOM 1024 O O . PHE A 1 132 ? -6.793 5.885 -0.678 1.00 92.00 132 PHE A O 1
ATOM 1031 N N . SER A 1 133 ? -6.689 8.108 -0.934 1.00 91.19 133 SER A N 1
ATOM 1032 C CA . SER A 1 133 ? -5.760 8.081 -2.062 1.00 91.19 133 SER A CA 1
ATOM 1033 C C . SER A 1 133 ? -4.467 8.778 -1.681 1.00 91.19 133 SER A C 1
ATOM 1035 O O . SER A 1 133 ? -4.493 9.962 -1.336 1.00 91.19 133 SER A O 1
ATOM 1037 N N . VAL A 1 134 ? -3.351 8.073 -1.793 1.00 90.88 134 VAL A N 1
ATOM 1038 C CA . VAL A 1 134 ? -2.018 8.632 -1.567 1.00 90.88 134 VAL A CA 1
ATOM 1039 C C . VAL A 1 134 ? -1.443 9.046 -2.915 1.00 90.88 134 VAL A C 1
ATOM 1041 O O . VAL A 1 134 ? -1.492 8.280 -3.878 1.00 90.88 134 VAL A O 1
ATOM 1044 N N . ARG A 1 135 ? -0.922 10.271 -2.999 1.00 89.12 135 ARG A N 1
ATOM 1045 C CA . ARG A 1 135 ? -0.259 10.800 -4.197 1.00 89.12 135 ARG A CA 1
ATOM 1046 C C . ARG A 1 135 ? 1.174 11.176 -3.861 1.00 89.12 135 ARG A C 1
ATOM 1048 O O . ARG A 1 135 ? 1.423 11.737 -2.800 1.00 89.12 135 ARG A O 1
ATOM 1055 N N . SER A 1 136 ? 2.081 10.899 -4.787 1.00 87.25 136 SER A N 1
ATOM 1056 C CA . SER A 1 136 ? 3.490 11.275 -4.709 1.00 87.25 136 SER A CA 1
ATOM 1057 C C . SER A 1 136 ? 3.916 11.870 -6.055 1.00 87.25 136 SER A C 1
ATOM 1059 O O . SER A 1 136 ? 3.406 11.432 -7.085 1.00 87.25 136 SER A O 1
ATOM 1061 N N . PRO A 1 137 ? 4.831 12.854 -6.089 1.00 85.25 137 PRO A N 1
ATOM 1062 C CA . PRO A 1 137 ? 5.328 13.429 -7.342 1.00 85.25 137 PRO A CA 1
ATOM 1063 C C . PRO A 1 137 ? 6.088 12.422 -8.219 1.00 85.25 137 PRO A C 1
ATOM 1065 O O . PRO A 1 137 ? 6.210 12.626 -9.421 1.00 85.25 137 PRO A O 1
ATOM 1068 N N . HIS A 1 138 ? 6.596 11.336 -7.631 1.00 82.31 138 HIS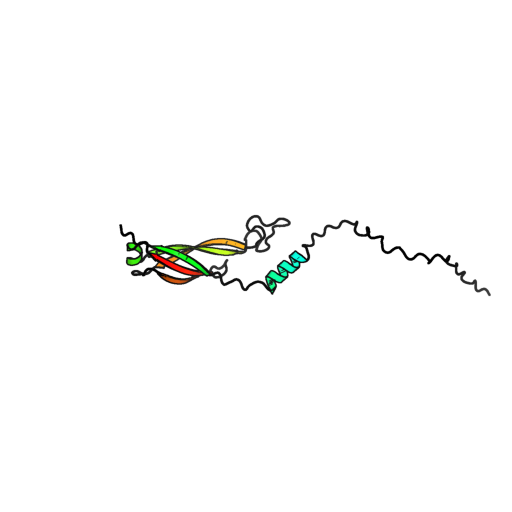 A N 1
ATOM 1069 C CA . HIS A 1 138 ? 7.428 10.350 -8.325 1.00 82.31 138 HIS A CA 1
ATOM 1070 C C . HIS A 1 138 ? 6.716 9.010 -8.563 1.00 82.31 138 HIS A C 1
ATOM 1072 O O . HIS A 1 138 ? 7.357 8.060 -9.004 1.00 82.31 138 HIS A O 1
ATOM 1078 N N . ALA A 1 139 ? 5.422 8.903 -8.249 1.00 83.75 139 ALA A N 1
ATOM 1079 C CA . ALA A 1 139 ? 4.681 7.646 -8.317 1.00 83.75 139 ALA A CA 1
ATOM 1080 C C . ALA A 1 139 ? 3.223 7.854 -8.725 1.00 83.75 139 ALA A C 1
ATOM 1082 O O . ALA A 1 139 ? 2.645 8.921 -8.511 1.00 83.75 139 ALA A O 1
ATOM 1083 N N . ALA A 1 140 ? 2.605 6.805 -9.265 1.00 83.31 140 ALA A N 1
ATOM 1084 C CA . ALA A 1 140 ? 1.173 6.808 -9.529 1.00 83.31 140 ALA A CA 1
ATOM 1085 C C . ALA A 1 140 ? 0.361 6.931 -8.223 1.00 83.31 140 ALA A C 1
ATOM 1087 O O . ALA A 1 140 ? 0.798 6.528 -7.143 1.00 83.31 140 ALA A O 1
ATOM 1088 N N . ALA A 1 141 ? -0.842 7.504 -8.322 1.00 85.69 141 ALA A N 1
ATOM 1089 C CA . ALA A 1 141 ? -1.750 7.619 -7.188 1.00 85.69 141 ALA A CA 1
ATOM 1090 C C . ALA A 1 141 ? -2.288 6.239 -6.786 1.00 85.69 141 ALA A C 1
ATOM 1092 O O . ALA A 1 141 ? -2.914 5.561 -7.600 1.00 85.69 141 ALA A O 1
ATOM 1093 N N . VAL A 1 142 ? -2.114 5.866 -5.520 1.00 89.50 142 VAL A N 1
ATOM 1094 C CA . VAL A 1 142 ? -2.547 4.565 -4.992 1.00 89.50 142 VAL A CA 1
ATOM 1095 C C . VAL A 1 142 ? -3.789 4.746 -4.132 1.00 89.50 142 VAL A C 1
ATOM 1097 O O . VAL A 1 142 ? -3.852 5.662 -3.305 1.00 89.50 142 VAL A O 1
ATOM 1100 N N . ARG A 1 143 ? -4.797 3.887 -4.323 1.00 90.69 143 ARG A N 1
ATOM 1101 C CA . ARG A 1 143 ? -5.997 3.872 -3.477 1.00 90.69 143 ARG A CA 1
ATOM 1102 C C . ARG A 1 143 ? -5.815 2.827 -2.394 1.00 90.69 143 ARG A C 1
ATOM 1104 O O . ARG A 1 143 ? -5.601 1.660 -2.688 1.00 90.69 143 ARG A O 1
ATOM 1111 N N . VAL A 1 144 ? -5.942 3.243 -1.147 1.00 92.19 144 VAL A N 1
ATOM 1112 C CA . VAL A 1 144 ? -5.823 2.353 0.001 1.00 92.19 144 VAL A CA 1
ATOM 1113 C C . VAL A 1 144 ? -7.211 2.136 0.592 1.00 92.19 144 VAL A C 1
ATOM 1115 O O . VAL A 1 144 ? -7.917 3.099 0.905 1.00 92.19 144 VAL A O 1
ATOM 1118 N N . GLU A 1 145 ? -7.601 0.870 0.722 1.00 93.06 145 GLU A N 1
ATOM 1119 C CA . GLU A 1 145 ? -8.730 0.426 1.538 1.00 93.06 145 GLU A CA 1
ATOM 1120 C C . GLU A 1 145 ? -8.170 -0.175 2.831 1.00 93.06 145 GLU A C 1
ATOM 1122 O O . GLU A 1 145 ? -7.637 -1.283 2.857 1.00 93.06 145 GLU A O 1
ATOM 1127 N N . LEU A 1 146 ? -8.280 0.581 3.915 1.00 93.50 146 LEU A N 1
ATOM 1128 C CA . LEU A 1 146 ? -7.849 0.180 5.244 1.00 93.50 146 LEU A CA 1
ATOM 1129 C C . LEU A 1 146 ? -9.027 -0.456 5.978 1.00 93.50 146 LEU A C 1
ATOM 1131 O O . LEU A 1 146 ? -10.041 0.211 6.200 1.00 93.50 146 LEU A O 1
ATOM 1135 N N . ARG A 1 147 ? -8.891 -1.721 6.373 1.00 93.12 147 ARG A N 1
ATOM 1136 C CA . ARG A 1 147 ? -9.865 -2.421 7.218 1.00 93.12 147 ARG A CA 1
ATOM 1137 C C . ARG A 1 147 ? -9.341 -2.505 8.638 1.00 93.12 147 ARG A C 1
ATOM 1139 O O . ARG A 1 147 ? -8.216 -2.946 8.840 1.00 93.12 147 ARG A O 1
ATOM 1146 N N . VAL A 1 148 ? -10.140 -2.087 9.608 1.00 93.25 148 VAL A N 1
ATOM 1147 C CA . VAL A 1 148 ? -9.781 -2.179 11.025 1.00 93.25 148 VAL A CA 1
ATOM 1148 C C . VAL A 1 148 ? -10.254 -3.515 11.582 1.00 93.25 148 VAL A C 1
ATOM 1150 O O . VAL A 1 148 ? -11.424 -3.857 11.428 1.00 93.25 148 VAL A O 1
ATOM 1153 N N . ALA A 1 149 ? -9.349 -4.229 12.246 1.00 92.88 149 ALA A N 1
ATOM 1154 C CA . ALA A 1 149 ? -9.634 -5.443 12.998 1.00 92.88 149 ALA A CA 1
ATOM 1155 C C . ALA A 1 149 ? -9.219 -5.229 14.458 1.00 92.88 149 ALA A C 1
ATOM 1157 O O . ALA A 1 149 ? -8.043 -4.992 14.757 1.00 92.88 149 ALA A O 1
ATOM 1158 N N . ILE A 1 150 ? -10.175 -5.285 15.380 1.00 91.38 150 ILE A N 1
ATOM 1159 C CA . ILE A 1 150 ? -9.913 -5.104 16.804 1.00 91.38 150 ILE A CA 1
ATOM 1160 C C . ILE A 1 150 ? -9.602 -6.467 17.408 1.00 91.38 150 ILE A C 1
ATOM 1162 O O . ILE A 1 150 ? -10.463 -7.340 17.517 1.00 91.38 150 ILE A O 1
ATOM 1166 N N . ARG A 1 151 ? -8.359 -6.649 17.857 1.00 87.31 151 ARG A N 1
ATOM 1167 C CA . ARG A 1 151 ? -7.999 -7.810 18.670 1.00 87.31 151 ARG A CA 1
ATOM 1168 C C . ARG A 1 151 ? -8.594 -7.600 20.056 1.00 87.31 151 ARG A C 1
ATOM 1170 O O . ARG A 1 151 ? -8.028 -6.882 20.881 1.00 87.31 151 ARG A O 1
ATOM 1177 N N . SER A 1 152 ? -9.737 -8.225 20.315 1.00 68.56 152 SER A N 1
ATOM 1178 C CA . SER A 1 152 ? -10.286 -8.333 21.661 1.00 68.56 152 SER A CA 1
ATOM 1179 C C . SER A 1 152 ? -9.348 -9.206 22.496 1.00 68.56 152 SER A C 1
ATOM 1181 O O . SER A 1 152 ? -9.416 -10.433 22.447 1.00 68.56 152 SER A O 1
ATOM 1183 N N . SER A 1 153 ? -8.442 -8.589 23.253 1.00 51.31 153 SER A N 1
ATOM 1184 C CA . SER A 1 153 ? -7.745 -9.275 24.341 1.00 51.31 153 SER A CA 1
ATOM 1185 C C . SER A 1 153 ? -8.742 -9.475 25.487 1.00 51.31 153 SER A C 1
ATOM 1187 O O . SER A 1 153 ? -8.785 -8.687 26.430 1.00 51.31 153 SER A O 1
ATOM 1189 N N . ALA A 1 154 ? -9.618 -10.464 25.346 1.00 46.09 154 ALA A N 1
ATOM 1190 C CA . ALA A 1 154 ? -10.423 -10.994 26.433 1.00 46.09 154 ALA A CA 1
ATOM 1191 C C . ALA A 1 154 ? -9.933 -12.420 26.698 1.00 46.09 154 ALA A C 1
ATOM 1193 O O . ALA A 1 154 ? -10.293 -13.347 25.975 1.00 46.09 154 ALA A O 1
ATOM 1194 N N . ALA A 1 155 ? -9.057 -12.543 27.690 1.00 35.84 155 ALA A N 1
ATOM 1195 C CA . ALA A 1 155 ? -8.808 -13.742 28.478 1.00 35.84 155 ALA A CA 1
ATOM 1196 C C . ALA A 1 155 ? -8.422 -13.267 29.881 1.00 35.84 155 ALA A C 1
ATOM 1198 O O . ALA A 1 155 ? -7.560 -12.359 29.955 1.00 35.84 155 ALA A O 1
#

Mean predicted aligned error: 16.07 Å

Foldseek 3Di:
DDDDDDDDDDDDDDPPDDDDPPPDDDPPPDDDPPVDPPPCVVVVVVCCVPVNDPPPQAEAEDEDEAEPVCQQAWDKDWDWDKFKFFDPQCRQQQDDPPHGDPQCRSRRIHIDTDTDTDTRDHNDDAQDWDWDWDDDPGTDIHIYIYTYHYDHPDD